Protein AF-A0A7Y8RZ76-F1 (afdb_monomer)

Structure (mmCIF, N/CA/C/O backbone):
data_AF-A0A7Y8RZ76-F1
#
_entry.id   AF-A0A7Y8RZ76-F1
#
loop_
_atom_site.group_PDB
_atom_site.id
_atom_site.type_symbol
_atom_site.label_atom_id
_atom_site.label_alt_id
_atom_site.label_comp_id
_atom_site.label_asym_id
_atom_site.label_entity_id
_atom_site.label_seq_id
_atom_site.pdbx_PDB_ins_code
_atom_site.Cartn_x
_atom_site.Cartn_y
_atom_site.Cartn_z
_atom_site.occupancy
_atom_site.B_iso_or_equiv
_atom_site.auth_seq_id
_atom_site.auth_comp_id
_atom_site.auth_asym_id
_atom_site.auth_atom_id
_atom_site.pdbx_PDB_model_num
ATOM 1 N N . MET A 1 1 ? 13.724 -10.734 -16.863 1.00 55.56 1 MET A N 1
ATOM 2 C CA . MET A 1 1 ? 13.402 -10.816 -15.417 1.00 55.56 1 MET A CA 1
ATOM 3 C C . MET A 1 1 ? 13.037 -9.471 -14.770 1.00 55.56 1 MET A C 1
ATOM 5 O O . MET A 1 1 ? 11.983 -9.373 -14.153 1.00 55.56 1 MET A O 1
ATOM 9 N N . ALA A 1 2 ? 13.832 -8.404 -14.941 1.00 71.94 2 ALA A N 1
ATOM 10 C CA . ALA A 1 2 ? 13.622 -7.126 -14.236 1.00 71.94 2 ALA A CA 1
ATOM 11 C C . ALA A 1 2 ? 12.259 -6.438 -14.486 1.00 71.94 2 ALA A C 1
ATOM 13 O O 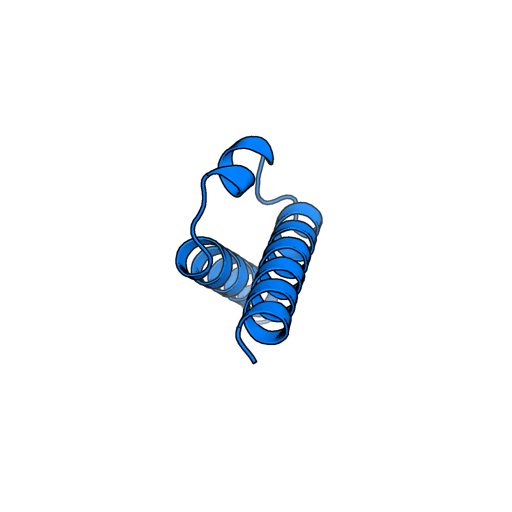. ALA A 1 2 ? 11.693 -5.853 -13.565 1.00 71.94 2 ALA A O 1
ATOM 14 N N . LYS A 1 3 ? 11.689 -6.528 -15.699 1.00 77.88 3 LYS A N 1
ATOM 15 C CA . LYS A 1 3 ? 10.355 -5.965 -16.004 1.00 77.88 3 LYS A CA 1
ATOM 16 C C . LYS A 1 3 ? 9.234 -6.630 -15.193 1.00 77.88 3 LYS A C 1
ATOM 18 O O . LYS A 1 3 ? 8.324 -5.941 -14.741 1.00 77.88 3 LYS A O 1
ATOM 23 N N . PHE A 1 4 ? 9.318 -7.943 -14.978 1.00 82.19 4 PHE A N 1
ATOM 24 C CA . PHE A 1 4 ? 8.332 -8.696 -14.199 1.00 82.19 4 PHE A CA 1
ATOM 25 C C . PHE A 1 4 ? 8.379 -8.302 -12.721 1.00 82.19 4 PHE A C 1
ATOM 27 O O . PHE A 1 4 ? 7.346 -7.988 -12.138 1.00 82.19 4 PHE A O 1
ATOM 34 N N . LEU A 1 5 ? 9.585 -8.206 -12.152 1.00 82.62 5 LEU A N 1
ATOM 35 C CA . LEU A 1 5 ? 9.773 -7.798 -10.760 1.00 82.62 5 LEU A CA 1
ATOM 36 C C . LEU A 1 5 ? 9.272 -6.367 -10.514 1.00 82.62 5 LEU A C 1
ATOM 38 O O . LEU A 1 5 ? 8.531 -6.127 -9.565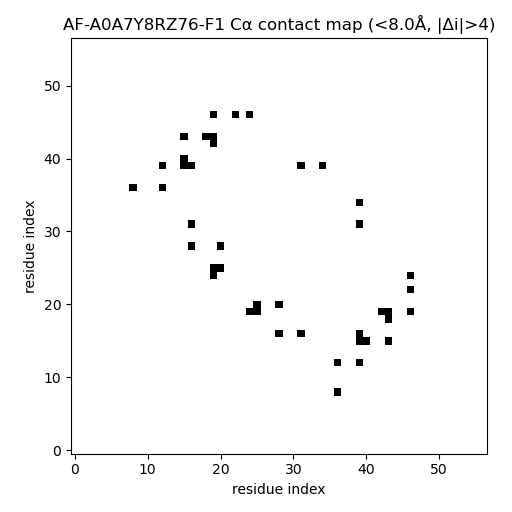 1.00 82.62 5 LEU A O 1
ATOM 42 N N . ARG A 1 6 ? 9.585 -5.426 -11.415 1.00 83.25 6 ARG A N 1
ATOM 43 C CA . ARG A 1 6 ? 9.063 -4.049 -11.343 1.00 83.25 6 ARG A CA 1
ATOM 44 C C . ARG A 1 6 ? 7.536 -4.015 -11.414 1.00 83.25 6 ARG A C 1
ATOM 46 O O . ARG A 1 6 ? 6.910 -3.279 -10.657 1.00 83.25 6 ARG A O 1
ATOM 53 N N . LYS A 1 7 ? 6.931 -4.835 -12.282 1.00 88.06 7 LYS A N 1
ATOM 54 C CA . LYS A 1 7 ? 5.470 -4.946 -12.392 1.00 88.06 7 LYS A CA 1
ATOM 55 C C . LYS A 1 7 ? 4.865 -5.513 -11.107 1.00 88.06 7 LYS A C 1
ATOM 57 O O . LYS A 1 7 ? 3.896 -4.947 -10.616 1.00 88.06 7 LYS A O 1
ATOM 62 N N . ALA A 1 8 ? 5.458 -6.554 -10.526 1.00 87.62 8 ALA A N 1
ATOM 63 C CA . ALA A 1 8 ? 5.014 -7.132 -9.258 1.00 87.62 8 ALA A CA 1
ATOM 64 C C . ALA A 1 8 ? 5.101 -6.123 -8.098 1.00 87.62 8 ALA A C 1
ATOM 66 O O . ALA A 1 8 ? 4.136 -5.960 -7.354 1.00 87.62 8 ALA A O 1
ATOM 67 N N . ILE A 1 9 ? 6.207 -5.378 -7.994 1.00 85.56 9 ILE A N 1
ATOM 68 C CA . ILE A 1 9 ? 6.385 -4.314 -6.992 1.00 85.56 9 ILE A CA 1
ATOM 69 C C . ILE A 1 9 ? 5.333 -3.216 -7.173 1.00 85.56 9 ILE A C 1
ATOM 71 O O . ILE A 1 9 ? 4.703 -2.796 -6.203 1.00 85.56 9 ILE A O 1
ATOM 75 N N . HIS A 1 10 ? 5.098 -2.778 -8.410 1.00 86.75 10 HIS A N 1
ATOM 76 C CA . HIS A 1 10 ? 4.101 -1.753 -8.706 1.00 86.75 10 HIS A CA 1
ATOM 77 C C . HIS A 1 10 ? 2.677 -2.218 -8.359 1.00 86.75 10 HIS A C 1
ATOM 79 O O . HIS A 1 10 ? 1.918 -1.477 -7.734 1.00 86.75 10 HIS A O 1
ATOM 85 N N . GLN A 1 11 ? 2.325 -3.464 -8.696 1.00 88.94 11 GLN A N 1
ATOM 86 C CA . GLN A 1 11 ? 1.039 -4.059 -8.322 1.00 88.94 11 GLN A CA 1
ATOM 87 C C . GLN A 1 11 ? 0.887 -4.160 -6.799 1.00 88.94 11 GLN A C 1
ATOM 89 O O . GLN A 1 11 ? -0.160 -3.788 -6.271 1.00 88.94 11 GLN A O 1
ATOM 94 N N . LYS A 1 12 ? 1.941 -4.575 -6.081 1.00 88.25 12 LYS A N 1
ATOM 95 C CA . LYS A 1 12 ? 1.942 -4.655 -4.613 1.00 88.25 12 LYS A CA 1
ATOM 96 C C . LYS A 1 12 ? 1.764 -3.278 -3.968 1.00 88.25 12 LYS A C 1
ATOM 98 O O . LYS A 1 12 ? 0.905 -3.140 -3.101 1.00 88.25 12 LYS A O 1
ATOM 103 N N . LYS A 1 13 ? 2.486 -2.249 -4.434 1.00 88.06 13 LYS A N 1
ATOM 104 C CA . LYS A 1 13 ? 2.294 -0.857 -3.983 1.00 88.06 13 LYS A CA 1
ATOM 105 C C . LYS A 1 13 ? 0.847 -0.405 -4.181 1.00 88.06 13 LYS A C 1
ATOM 107 O O . LYS A 1 13 ? 0.205 0.038 -3.235 1.00 88.06 13 LYS A O 1
ATOM 112 N N . LYS A 1 14 ? 0.310 -0.571 -5.394 1.00 87.38 14 LYS A N 1
ATOM 113 C CA . LYS A 1 14 ? -1.063 -0.162 -5.727 1.00 87.38 14 LYS A CA 1
ATOM 114 C C . LYS A 1 14 ? -2.104 -0.898 -4.882 1.00 87.38 14 LYS A C 1
ATOM 116 O O . LYS A 1 14 ? -3.107 -0.310 -4.484 1.00 87.38 14 LYS A O 1
ATOM 121 N N . TRP A 1 15 ? -1.868 -2.177 -4.597 1.00 89.25 15 TRP A N 1
ATOM 122 C CA . TRP A 1 15 ? -2.723 -2.967 -3.719 1.00 89.25 15 TRP A CA 1
ATOM 123 C C . TRP A 1 15 ? -2.683 -2.463 -2.270 1.00 89.25 15 TRP A C 1
ATOM 125 O O . TRP A 1 15 ? -3.748 -2.261 -1.690 1.00 89.25 15 TRP A O 1
ATOM 135 N N . LEU A 1 16 ? -1.495 -2.191 -1.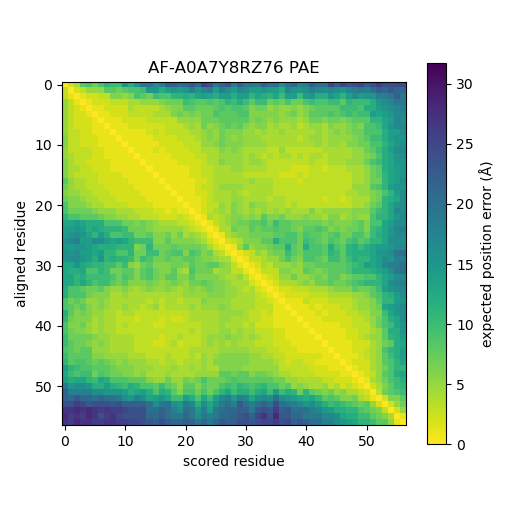716 1.00 87.56 16 LEU A N 1
ATOM 136 C CA . LEU A 1 16 ? -1.338 -1.662 -0.355 1.00 87.56 16 LEU A CA 1
ATOM 137 C C . LEU A 1 16 ? -2.048 -0.319 -0.191 1.00 87.56 16 LEU A C 1
ATOM 139 O O . LEU A 1 16 ? -2.866 -0.183 0.713 1.00 87.56 16 LEU A O 1
ATOM 143 N N . ILE A 1 17 ? -1.826 0.622 -1.114 1.00 85.31 17 ILE A N 1
ATOM 144 C CA . ILE A 1 17 ? -2.491 1.935 -1.109 1.00 85.31 17 ILE A CA 1
ATOM 145 C C . ILE A 1 17 ? -4.014 1.762 -1.075 1.00 85.31 17 ILE A C 1
ATOM 147 O O . ILE A 1 17 ? -4.688 2.375 -0.255 1.00 85.31 17 ILE A O 1
ATOM 151 N N . ARG A 1 18 ? -4.573 0.857 -1.892 1.00 86.75 18 ARG A N 1
ATOM 152 C CA . ARG A 1 18 ? -6.017 0.569 -1.876 1.00 86.75 18 ARG A CA 1
ATOM 153 C C . ARG A 1 18 ? -6.504 0.013 -0.538 1.00 86.75 18 ARG A C 1
ATOM 155 O O . ARG A 1 18 ? -7.584 0.397 -0.102 1.00 86.75 18 ARG A O 1
ATOM 162 N N . GLN A 1 19 ? -5.769 -0.902 0.097 1.00 86.56 19 GLN A N 1
ATOM 163 C CA . GLN A 1 19 ? -6.165 -1.460 1.401 1.00 86.56 19 GLN A CA 1
ATOM 164 C C . GLN A 1 19 ? -6.110 -0.413 2.516 1.00 86.56 19 GLN A C 1
ATOM 166 O O . GLN A 1 19 ? -6.985 -0.371 3.384 1.00 86.56 19 GLN A O 1
ATOM 171 N N . ILE A 1 20 ? -5.091 0.440 2.464 1.00 85.38 20 ILE A N 1
ATOM 172 C CA . ILE A 1 20 ? -4.893 1.545 3.391 1.00 85.38 20 ILE A CA 1
ATOM 173 C C . ILE A 1 20 ? -6.026 2.571 3.231 1.00 85.38 20 ILE A C 1
ATOM 175 O O . ILE A 1 20 ? -6.742 2.829 4.196 1.00 85.38 20 ILE A O 1
ATOM 179 N N . MET A 1 21 ? -6.294 3.040 2.005 1.00 83.94 21 MET A N 1
ATOM 180 C CA . MET A 1 21 ? -7.403 3.961 1.711 1.00 83.94 21 MET A CA 1
ATOM 181 C C . MET A 1 21 ? -8.763 3.385 2.122 1.00 83.94 21 MET A C 1
ATOM 183 O O . MET A 1 21 ? -9.561 4.068 2.754 1.00 83.94 21 MET A O 1
ATOM 187 N N . LYS A 1 22 ? -9.022 2.097 1.845 1.00 84.25 22 LYS A N 1
ATOM 188 C CA . LYS A 1 22 ? -10.258 1.411 2.275 1.00 84.25 22 LYS A CA 1
ATOM 189 C C . LYS A 1 22 ? -10.439 1.353 3.786 1.00 84.25 22 LYS A C 1
ATOM 191 O O . LYS A 1 22 ? -11.529 1.045 4.259 1.00 84.25 22 LYS A O 1
ATOM 196 N N . SER A 1 23 ? -9.373 1.542 4.550 1.00 79.44 23 SER A N 1
ATOM 197 C CA . SER A 1 23 ? -9.460 1.512 6.002 1.00 79.44 23 SER A CA 1
ATOM 198 C C . SER A 1 23 ? -9.910 2.847 6.587 1.00 79.44 23 SER A C 1
ATOM 200 O O . SER A 1 23 ? -10.253 2.858 7.762 1.00 79.44 23 SER A O 1
ATOM 202 N N . GLY A 1 24 ? -9.955 3.924 5.788 1.00 76.88 24 GLY A N 1
ATOM 203 C CA . GLY A 1 24 ? -10.420 5.247 6.222 1.00 76.88 24 GLY A CA 1
ATOM 204 C C . GLY A 1 24 ? -9.526 5.906 7.274 1.00 76.88 24 GLY A C 1
ATOM 205 O O . GLY A 1 24 ? -9.918 6.900 7.863 1.00 76.88 24 GLY A O 1
ATOM 206 N N . LEU A 1 25 ? -8.344 5.335 7.528 1.00 74.12 25 LEU A N 1
ATOM 207 C CA . LEU A 1 25 ? -7.385 5.808 8.531 1.00 74.12 25 LEU A CA 1
ATOM 208 C C . LEU A 1 25 ? -6.401 6.838 7.971 1.00 74.12 25 LEU A C 1
ATOM 210 O O . LEU A 1 25 ? -5.586 7.359 8.720 1.00 74.12 25 LEU A O 1
ATOM 214 N N . ILE A 1 26 ? -6.458 7.101 6.664 1.00 71.81 26 ILE A N 1
ATOM 215 C CA . ILE A 1 26 ? -5.595 8.075 6.003 1.00 71.81 26 ILE A CA 1
ATOM 216 C C . ILE A 1 26 ? -6.457 9.157 5.391 1.00 71.81 26 ILE A C 1
ATOM 218 O O . ILE A 1 26 ? -7.264 8.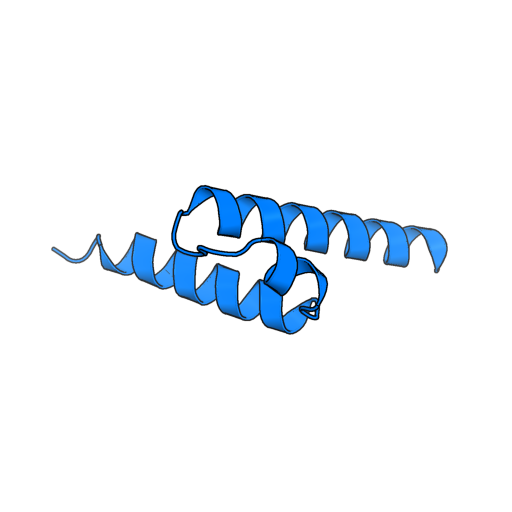882 4.504 1.00 71.81 26 ILE A O 1
ATOM 222 N N . GLU A 1 27 ? -6.240 10.379 5.863 1.00 66.25 27 GLU A N 1
ATOM 223 C CA . GLU A 1 27 ? -6.908 11.581 5.371 1.00 66.25 27 GLU A CA 1
ATOM 224 C C . GLU A 1 27 ? -6.361 12.028 4.014 1.00 66.25 27 GLU A C 1
ATOM 226 O O . GLU A 1 27 ? -7.129 12.486 3.171 1.00 66.25 27 GLU A O 1
ATOM 231 N N . ASN A 1 28 ? -5.057 11.848 3.762 1.00 72.00 28 ASN A N 1
ATOM 232 C CA . ASN A 1 28 ? -4.424 12.320 2.535 1.00 72.00 28 ASN A CA 1
ATOM 233 C C . ASN A 1 28 ? -3.777 11.190 1.708 1.00 72.00 28 ASN A C 1
ATOM 235 O O . ASN A 1 28 ? -2.648 10.777 1.974 1.00 72.00 28 ASN A O 1
ATOM 239 N N . PRO A 1 29 ? -4.440 10.692 0.651 1.00 67.88 29 PRO A N 1
ATOM 240 C CA . PRO A 1 29 ? -3.873 9.667 -0.222 1.00 67.88 29 PRO A CA 1
ATOM 241 C C . PRO A 1 29 ? -2.698 10.157 -1.081 1.00 67.88 29 PRO A C 1
ATOM 243 O O . PRO A 1 29 ? -1.998 9.325 -1.658 1.00 67.88 29 PRO A O 1
ATOM 246 N N . ASN A 1 30 ? -2.449 11.470 -1.168 1.00 69.62 30 ASN A N 1
ATOM 247 C CA . ASN A 1 30 ? -1.276 11.993 -1.871 1.00 69.62 30 ASN A CA 1
ATOM 248 C C . ASN A 1 30 ? 0.029 11.733 -1.103 1.00 69.62 30 ASN A C 1
ATOM 250 O O . ASN A 1 30 ? 1.058 11.508 -1.737 1.00 69.62 30 ASN A O 1
ATOM 254 N N . ASP A 1 31 ? -0.011 11.650 0.231 1.00 71.94 31 ASP A N 1
ATOM 255 C CA . ASP A 1 31 ? 1.148 11.241 1.039 1.00 71.94 31 ASP A CA 1
ATOM 256 C C . ASP A 1 31 ? 1.570 9.798 0.729 1.00 71.94 31 ASP A C 1
ATOM 258 O O . ASP A 1 31 ? 2.755 9.485 0.604 1.00 71.94 31 ASP A O 1
ATOM 262 N N . LEU A 1 32 ? 0.598 8.921 0.460 1.00 73.50 32 LEU A N 1
ATOM 263 C CA . LEU A 1 32 ? 0.852 7.522 0.105 1.00 73.50 32 LEU A CA 1
ATOM 264 C C . LEU A 1 32 ? 1.625 7.349 -1.210 1.00 73.50 32 LEU A C 1
ATOM 266 O O . LEU A 1 32 ? 2.237 6.299 -1.427 1.00 73.50 32 LEU A O 1
ATOM 270 N N . ALA A 1 33 ? 1.602 8.349 -2.096 1.00 71.94 33 ALA A N 1
ATOM 271 C CA . ALA A 1 33 ? 2.374 8.327 -3.336 1.00 71.94 33 ALA A CA 1
ATOM 272 C C . ALA A 1 33 ? 3.878 8.542 -3.085 1.00 71.94 33 ALA A C 1
ATOM 274 O O . ALA A 1 33 ? 4.700 7.967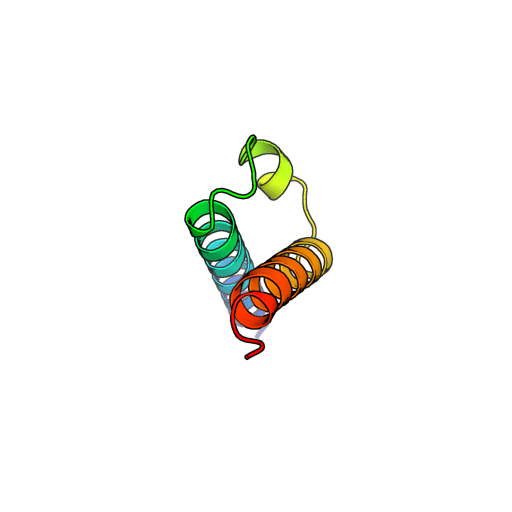 -3.805 1.00 71.94 33 ALA A O 1
ATOM 275 N N . ALA A 1 34 ? 4.232 9.306 -2.046 1.00 79.69 34 ALA A N 1
ATOM 276 C CA . ALA A 1 34 ? 5.614 9.524 -1.622 1.00 79.69 34 ALA A CA 1
ATOM 277 C C . ALA A 1 34 ? 6.189 8.326 -0.841 1.00 79.69 34 ALA A C 1
ATOM 279 O O . ALA A 1 34 ? 7.407 8.169 -0.747 1.00 79.69 34 ALA A O 1
ATOM 280 N N . TYR A 1 35 ? 5.332 7.444 -0.319 1.00 79.88 35 TYR A N 1
ATOM 281 C CA . TYR A 1 35 ? 5.749 6.344 0.548 1.00 79.88 35 TYR A CA 1
ATOM 282 C C . TYR A 1 35 ? 6.509 5.247 -0.213 1.00 79.88 35 TYR A C 1
ATOM 284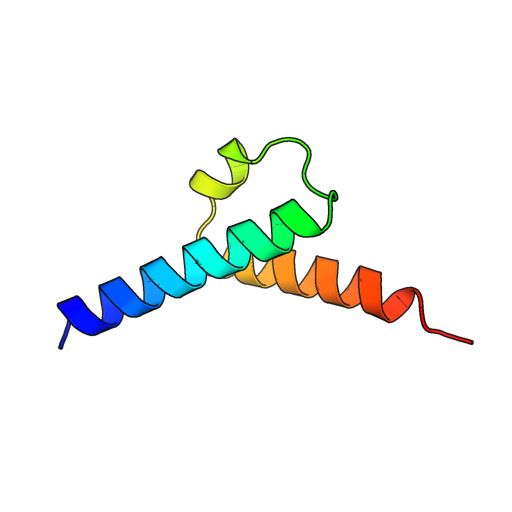 O O . TYR A 1 35 ? 6.168 4.827 -1.337 1.00 79.88 35 TYR A O 1
ATOM 292 N N . THR A 1 36 ? 7.558 4.717 0.422 1.00 84.88 36 THR A N 1
ATOM 293 C CA . THR A 1 36 ? 8.266 3.546 -0.101 1.00 84.88 36 THR A CA 1
ATOM 294 C C . THR A 1 36 ? 7.408 2.286 0.061 1.00 84.88 36 THR A C 1
ATOM 296 O O . THR A 1 36 ? 6.376 2.284 0.730 1.00 84.88 36 THR A O 1
ATOM 299 N N . LEU A 1 37 ? 7.801 1.180 -0.585 1.00 82.62 37 LEU A N 1
ATOM 300 C CA . LEU A 1 37 ? 7.071 -0.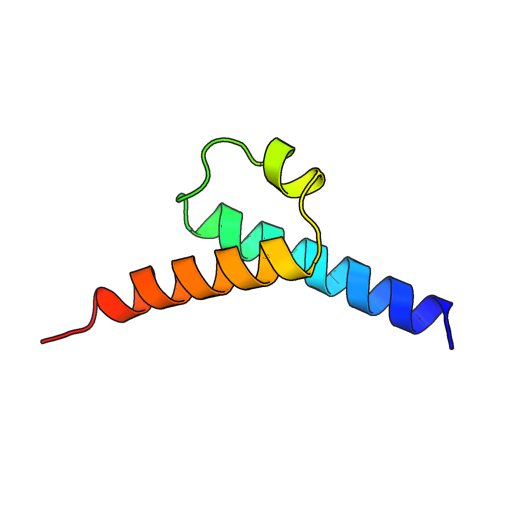086 -0.426 1.00 82.62 37 LEU A CA 1
ATOM 301 C C . LEU A 1 37 ? 7.045 -0.522 1.050 1.00 82.62 37 LEU A C 1
ATOM 303 O O . LEU A 1 37 ? 6.005 -0.959 1.532 1.00 82.62 37 LEU A O 1
ATOM 307 N N . SER A 1 38 ? 8.160 -0.340 1.758 1.00 84.00 38 SER A N 1
ATOM 308 C CA . SER A 1 38 ? 8.303 -0.691 3.170 1.00 84.00 38 SER A CA 1
ATOM 309 C C . SER A 1 38 ? 7.402 0.149 4.076 1.00 84.00 38 SER A C 1
ATOM 311 O O . SER A 1 38 ? 6.826 -0.390 5.020 1.00 84.00 38 SER A O 1
ATOM 313 N N . ASP A 1 39 ? 7.244 1.443 3.786 1.00 85.75 39 ASP A N 1
ATOM 314 C CA . ASP A 1 39 ? 6.351 2.326 4.550 1.00 85.75 39 ASP A CA 1
ATOM 315 C C . ASP A 1 39 ? 4.890 1.904 4.379 1.00 85.75 39 ASP A C 1
ATOM 317 O O . ASP A 1 39 ? 4.181 1.707 5.364 1.00 85.75 39 ASP A O 1
ATOM 321 N N . LEU A 1 40 ? 4.475 1.626 3.137 1.00 85.69 40 LEU A N 1
ATOM 322 C CA . LEU A 1 40 ? 3.144 1.091 2.837 1.00 85.69 40 LEU A CA 1
ATOM 323 C C . LEU A 1 40 ? 2.891 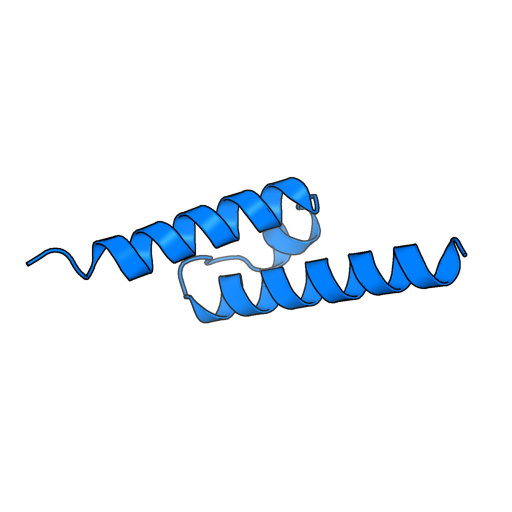-0.261 3.527 1.00 85.69 40 LEU A C 1
ATOM 325 O O . LEU A 1 40 ? 1.780 -0.531 3.981 1.00 85.69 40 LEU A O 1
ATOM 329 N N . GLU A 1 41 ? 3.900 -1.130 3.626 1.00 87.81 41 GLU A N 1
ATOM 330 C CA . GLU A 1 41 ? 3.776 -2.402 4.346 1.00 87.81 41 GLU A CA 1
ATOM 331 C C . GLU A 1 41 ? 3.640 -2.214 5.861 1.00 87.81 41 GLU A C 1
ATOM 333 O O . GLU A 1 41 ? 2.835 -2.914 6.485 1.00 87.81 41 GLU A O 1
ATOM 338 N N . LYS A 1 42 ? 4.384 -1.271 6.456 1.00 87.44 42 LYS A N 1
ATOM 339 C CA . LYS A 1 42 ? 4.265 -0.919 7.880 1.00 87.44 42 LYS A CA 1
ATOM 340 C C . LYS A 1 42 ? 2.879 -0.369 8.192 1.00 87.44 42 LYS A C 1
ATOM 342 O O . LYS A 1 42 ? 2.219 -0.905 9.077 1.00 87.44 42 LYS A O 1
ATOM 347 N N . GLU A 1 43 ? 2.424 0.620 7.430 1.00 84.62 43 GLU A N 1
ATOM 348 C CA . GLU A 1 43 ? 1.086 1.215 7.530 1.00 84.62 43 GLU A CA 1
ATOM 349 C C . GLU A 1 43 ? -0.005 0.156 7.422 1.00 84.62 43 GLU A C 1
ATOM 351 O O . GLU A 1 43 ? -0.812 -0.027 8.331 1.00 84.62 43 GLU A O 1
ATOM 356 N N . HIS A 1 44 ? 0.029 -0.652 6.362 1.00 86.31 44 HIS A N 1
ATOM 357 C CA . HIS A 1 44 ? -0.934 -1.731 6.183 1.00 86.31 44 HIS A CA 1
ATOM 358 C C . HIS A 1 44 ? -0.911 -2.738 7.347 1.00 86.31 44 HIS A C 1
ATOM 360 O O . HIS A 1 44 ? -1.966 -3.209 7.780 1.00 86.31 44 HIS A O 1
ATOM 366 N N . ARG A 1 45 ? 0.267 -3.064 7.896 1.00 86.44 45 ARG A N 1
ATOM 367 C CA . ARG A 1 45 ? 0.388 -3.941 9.071 1.00 86.44 45 ARG A CA 1
ATOM 368 C C . ARG A 1 45 ? -0.185 -3.287 10.328 1.00 86.44 45 ARG A C 1
ATOM 370 O O . ARG A 1 45 ? -0.866 -3.982 11.080 1.00 86.44 45 ARG A O 1
ATOM 377 N N . SER A 1 46 ? 0.051 -1.998 10.547 1.00 85.19 46 SER A N 1
ATOM 378 C CA . SER A 1 46 ? -0.515 -1.226 11.660 1.00 85.19 46 SER A CA 1
ATOM 379 C C . SER A 1 46 ? -2.037 -1.172 11.572 1.00 85.19 46 SER A C 1
ATOM 381 O O . SER A 1 46 ? -2.721 -1.530 12.524 1.00 85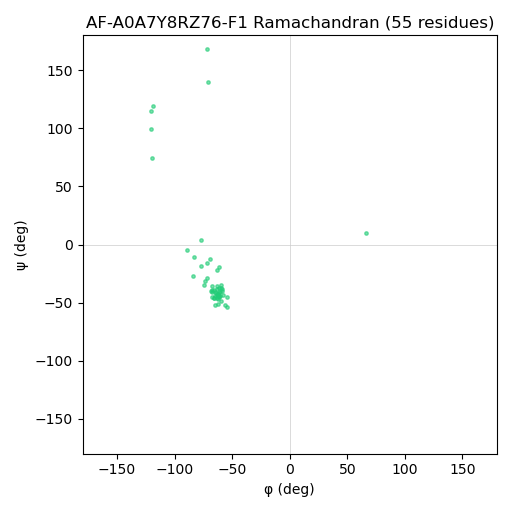.19 46 SER A O 1
ATOM 383 N N . ILE A 1 47 ? -2.581 -0.873 10.394 1.00 83.69 47 ILE A N 1
ATOM 384 C CA . ILE A 1 47 ? -4.022 -0.886 10.120 1.00 83.69 47 ILE A CA 1
ATOM 385 C C . ILE A 1 47 ? -4.622 -2.276 10.346 1.00 83.69 47 ILE A C 1
ATOM 387 O O . ILE A 1 47 ? -5.673 -2.414 10.975 1.00 83.69 47 ILE A O 1
ATOM 391 N N . LYS A 1 48 ? -3.952 -3.332 9.870 1.00 82.62 48 LYS A N 1
ATOM 392 C CA . LYS A 1 48 ? -4.381 -4.716 10.100 1.00 82.62 48 LYS A CA 1
ATOM 393 C C . LYS A 1 48 ? -4.384 -5.050 11.592 1.00 82.62 48 LYS A C 1
ATOM 395 O O . LYS A 1 48 ? -5.328 -5.683 12.057 1.00 82.62 48 LYS A O 1
ATOM 400 N N . LYS A 1 49 ? -3.374 -4.606 12.347 1.00 82.44 49 LYS A N 1
ATOM 401 C CA . LYS A 1 49 ? -3.321 -4.744 13.811 1.00 82.44 49 LYS A CA 1
ATOM 402 C C . LYS A 1 49 ? -4.438 -3.966 14.501 1.00 82.44 49 LYS A C 1
ATOM 404 O O . LYS A 1 49 ? -5.065 -4.522 15.383 1.00 82.44 49 LYS A O 1
ATOM 409 N N . LEU A 1 50 ? -4.760 -2.748 14.070 1.00 77.69 50 LEU A N 1
ATOM 410 C CA . LEU A 1 50 ? -5.875 -1.969 14.625 1.00 77.69 50 LEU A CA 1
ATOM 411 C C . LEU A 1 50 ? -7.233 -2.632 14.344 1.00 77.69 50 LEU A C 1
ATOM 413 O O . LEU A 1 50 ? -8.081 -2.716 15.228 1.00 77.69 50 LEU A O 1
ATOM 417 N N . LYS A 1 51 ? -7.434 -3.174 13.136 1.00 69.12 51 LYS A N 1
ATOM 418 C CA . LYS A 1 51 ? -8.651 -3.928 12.787 1.00 69.12 51 LYS A CA 1
ATOM 419 C C . LYS A 1 51 ? -8.772 -5.253 13.542 1.00 69.12 51 LYS A C 1
ATOM 421 O O . LYS A 1 51 ? -9.879 -5.650 13.882 1.00 69.12 51 LYS A O 1
ATOM 426 N N . THR A 1 52 ? -7.657 -5.937 13.795 1.00 66.56 52 THR A N 1
ATOM 427 C CA . THR A 1 52 ? -7.642 -7.215 14.534 1.00 66.56 52 THR A CA 1
ATOM 428 C C . THR A 1 52 ? -7.627 -7.024 16.050 1.00 66.56 52 THR A C 1
ATOM 430 O O . THR A 1 52 ? -8.198 -7.842 16.755 1.00 66.56 52 THR A O 1
ATOM 433 N N . GLY A 1 53 ? -7.090 -5.910 16.548 1.00 56.81 53 GLY A N 1
ATOM 434 C CA . GLY A 1 53 ? -7.150 -5.490 17.949 1.00 56.81 53 GLY A CA 1
ATOM 435 C C . GLY A 1 53 ? -8.539 -5.024 18.394 1.00 56.81 53 GLY A C 1
ATOM 436 O O . GLY A 1 53 ? -8.813 -5.013 19.584 1.00 56.81 53 GLY A O 1
ATOM 437 N N . LYS A 1 54 ? -9.459 -4.734 17.458 1.00 52.72 54 LYS A N 1
ATOM 438 C CA . LYS A 1 54 ? -10.905 -4.613 17.739 1.00 52.72 54 LYS A CA 1
ATOM 439 C C . LYS A 1 54 ? -11.622 -5.968 17.905 1.00 52.72 54 LYS A C 1
ATOM 441 O O . LYS A 1 54 ? -12.836 -5.997 18.075 1.00 52.72 54 LYS A O 1
ATOM 446 N N . LYS A 1 55 ? -10.889 -7.085 17.862 1.00 46.88 55 LYS A N 1
ATOM 447 C CA . LYS A 1 55 ? -11.321 -8.404 18.344 1.00 46.88 55 LYS A CA 1
ATOM 448 C C . LYS A 1 55 ? -10.363 -8.859 19.447 1.00 46.88 55 LYS A C 1
ATOM 450 O O . LYS A 1 55 ? -9.523 -9.727 19.230 1.00 46.88 55 LYS A O 1
ATOM 455 N N . GLN A 1 56 ? -10.492 -8.267 20.626 1.00 38.03 56 GLN A N 1
ATOM 456 C CA . GLN A 1 56 ? -10.159 -8.961 21.867 1.00 38.03 56 GLN A CA 1
ATOM 457 C C . GLN A 1 56 ? -11.439 -8.981 22.720 1.00 38.03 56 GLN A C 1
ATOM 459 O O . GLN A 1 56 ? -11.962 -7.898 22.987 1.00 38.03 56 GLN A O 1
ATOM 464 N N . PRO A 1 57 ? -12.017 -10.169 23.000 1.00 50.28 57 PRO A N 1
ATOM 465 C CA . PRO A 1 57 ? -13.012 -10.343 24.057 1.00 50.28 57 PRO A CA 1
ATOM 466 C C . PRO A 1 57 ? -12.388 -10.163 25.445 1.00 50.28 57 PRO A C 1
ATOM 468 O O . PRO A 1 57 ? -11.145 -10.296 25.553 1.00 50.28 57 PRO A O 1
#

Sequence (57 aa):
MAKFLRKAIHQKKKWLIRQIMKSGLIENPNDLAAYTLSDLEKEHRSIKKLKTGKKQP

Solvent-accessible surface area (backbone atoms only — not comparable to full-atom values): 3425 Å² total; per-residue (Å²): 113,70,70,59,54,54,49,51,52,51,53,50,46,56,49,40,54,52,57,40,54,74,63,68,81,55,93,58,71,70,60,61,70,77,48,51,68,68,53,43,51,50,51,43,50,51,53,51,47,56,63,49,63,75,66,68,133

pLDDT: mean 77.99, std 11.66, range [38.03, 89.25]

Secondary structure (DSSP, 8-state):
-HHHHHHHHHHHHHHHHHHHHTTT--S-TTHHHH--HHHHHHHHHHHHHHHHHT---

Radius of gyration: 13.07 Å; Cα contacts (8 Å, |Δi|>4): 21; chains: 1; bounding box: 27×23×40 Å

Foldseek 3Di:
DVVVVVVVLVVLLVVLLVLLVVLVPDPDSVVSVVDDSVRSVVSSVVSVCVVCVVPDD

Mean predicted aligned error: 7.27 Å